Protein AF-A0A9W6L6S4-F1 (afdb_monomer_lite)

Radius of gyration: 16.03 Å; chains: 1; bounding box: 32×20×53 Å

Sequence (84 aa):
MTAMTPAEASHLRRAAARALRTHPGPIGELLHRELLAWQDFGHRFGGGRLSMRVADEILAAPLPPGAQPDWAPGLRPVRAGDAA

Foldseek 3Di:
DDQQDPVNLVLLQVLLVLLCQAPADDRSVVLNVVSNVCNVPVVVVDDDCPNVVSSVCSVPGDGDPPRDHPVDPDDDPDDPPPPD

Organism: NCBI:txid29401

Structure (mmCIF, N/CA/C/O backbone):
data_AF-A0A9W6L6S4-F1
#
_entry.id   AF-A0A9W6L6S4-F1
#
loop_
_atom_site.group_PDB
_atom_site.id
_atom_site.type_symbol
_atom_site.label_atom_id
_atom_site.label_alt_id
_atom_site.label_comp_id
_atom_site.label_asym_id
_atom_site.label_entity_id
_atom_site.label_seq_id
_atom_site.pdbx_PDB_ins_code
_atom_site.Cartn_x
_atom_site.Cartn_y
_atom_site.Cartn_z
_atom_site.occupancy
_atom_site.B_iso_or_equiv
_atom_site.auth_seq_id
_atom_site.auth_comp_id
_atom_site.auth_asym_id
_atom_site.auth_atom_id
_atom_site.pdbx_PDB_model_num
ATOM 1 N N . MET A 1 1 ? 14.157 -1.744 -18.955 1.00 57.97 1 MET A N 1
ATOM 2 C CA . MET A 1 1 ? 13.835 -1.847 -17.514 1.00 57.97 1 MET A CA 1
ATOM 3 C C . MET A 1 1 ? 13.934 -0.457 -16.918 1.00 57.97 1 MET A C 1
ATOM 5 O O . MET A 1 1 ? 15.036 0.071 -16.871 1.00 57.97 1 MET A O 1
ATOM 9 N N . THR A 1 2 ? 1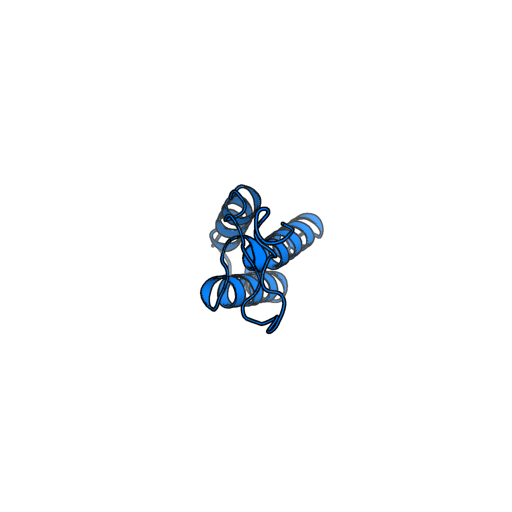2.818 0.163 -16.537 1.00 65.56 2 THR A N 1
ATOM 10 C CA . THR A 1 2 ? 12.863 1.457 -15.836 1.00 65.56 2 THR A CA 1
ATOM 11 C C . THR A 1 2 ? 13.172 1.188 -14.368 1.00 65.56 2 THR A C 1
ATOM 13 O O . THR A 1 2 ? 12.484 0.388 -13.736 1.00 65.56 2 THR A O 1
ATOM 16 N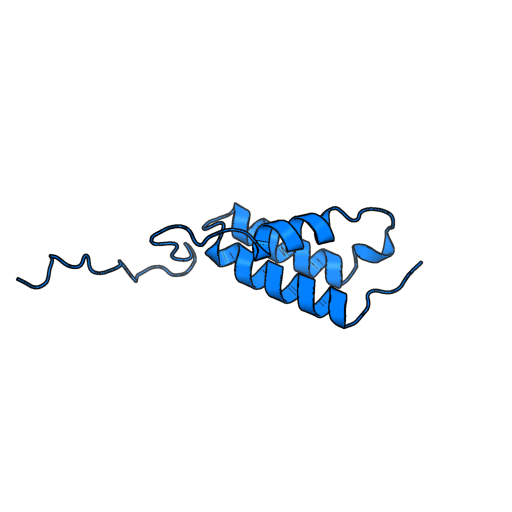 N . ALA A 1 3 ? 14.242 1.788 -13.852 1.00 76.56 3 ALA A N 1
ATOM 17 C CA . ALA A 1 3 ? 14.608 1.663 -12.447 1.00 76.56 3 ALA A CA 1
ATOM 18 C C . ALA A 1 3 ? 13.595 2.407 -11.559 1.00 76.56 3 ALA A C 1
ATOM 20 O O . ALA A 1 3 ? 13.116 3.473 -11.942 1.00 76.56 3 ALA A O 1
ATOM 21 N N . MET A 1 4 ? 13.304 1.851 -10.379 1.00 87.25 4 MET A N 1
ATOM 22 C CA . MET A 1 4 ? 12.517 2.505 -9.327 1.00 87.25 4 MET A CA 1
ATOM 23 C C . MET A 1 4 ? 13.127 3.867 -8.987 1.00 87.25 4 MET A C 1
ATOM 25 O O . MET A 1 4 ? 14.297 3.949 -8.603 1.00 87.25 4 MET A O 1
ATOM 29 N N . THR A 1 5 ? 12.345 4.935 -9.088 1.00 89.88 5 THR A N 1
ATOM 30 C CA . THR A 1 5 ? 12.790 6.257 -8.645 1.00 89.88 5 THR A CA 1
ATOM 31 C C . THR A 1 5 ? 12.747 6.365 -7.113 1.00 89.88 5 THR A C 1
ATOM 33 O O . THR A 1 5 ? 11.939 5.700 -6.457 1.00 89.88 5 THR A O 1
ATOM 36 N N . PRO A 1 6 ? 13.554 7.250 -6.493 1.00 90.69 6 PRO A N 1
ATOM 37 C CA . PRO A 1 6 ? 13.473 7.500 -5.051 1.00 90.69 6 PRO A CA 1
ATOM 38 C C . PRO A 1 6 ? 12.079 7.946 -4.581 1.00 90.69 6 PRO A C 1
ATOM 40 O O . PRO A 1 6 ? 11.672 7.639 -3.458 1.00 90.69 6 PRO A O 1
ATOM 43 N N . ALA A 1 7 ? 11.340 8.654 -5.442 1.00 91.81 7 ALA A N 1
ATOM 44 C CA . ALA A 1 7 ? 9.980 9.097 -5.165 1.00 91.81 7 ALA A CA 1
ATOM 45 C C . ALA A 1 7 ? 9.006 7.911 -5.090 1.00 91.81 7 ALA A C 1
ATOM 47 O O . ALA A 1 7 ? 8.259 7.800 -4.120 1.00 91.81 7 ALA A O 1
ATOM 48 N N . GLU A 1 8 ? 9.069 6.988 -6.054 1.00 91.44 8 GLU A N 1
ATOM 49 C CA . GLU A 1 8 ? 8.260 5.762 -6.056 1.00 91.44 8 GLU A CA 1
ATOM 50 C C . GLU A 1 8 ? 8.585 4.870 -4.851 1.00 91.44 8 GLU A C 1
ATOM 52 O O . GLU A 1 8 ? 7.676 4.400 -4.168 1.00 91.44 8 GLU A O 1
ATOM 57 N N . ALA A 1 9 ? 9.868 4.720 -4.505 1.00 92.12 9 ALA A N 1
ATOM 58 C CA . ALA A 1 9 ? 10.280 3.984 -3.309 1.00 92.12 9 ALA A CA 1
ATOM 59 C C . ALA A 1 9 ? 9.729 4.621 -2.017 1.00 92.12 9 ALA A C 1
ATOM 61 O O . ALA A 1 9 ? 9.217 3.940 -1.128 1.00 92.12 9 ALA A O 1
ATOM 62 N N . SER A 1 10 ? 9.788 5.952 -1.902 1.00 95.31 10 SER A N 1
ATOM 63 C CA . SER A 1 10 ? 9.192 6.676 -0.771 1.00 95.31 10 SER A CA 1
ATOM 64 C C . SER A 1 10 ? 7.674 6.475 -0.688 1.00 95.31 10 SER A C 1
ATOM 66 O O . SER A 1 10 ? 7.132 6.249 0.397 1.00 95.31 10 SER A O 1
ATOM 68 N N . HIS A 1 11 ? 6.992 6.497 -1.834 1.00 94.88 11 HIS A N 1
ATOM 69 C CA . HIS A 1 11 ? 5.551 6.275 -1.935 1.00 94.88 11 HIS A CA 1
ATOM 70 C C . HIS A 1 11 ? 5.145 4.881 -1.448 1.00 94.88 11 HIS A C 1
ATOM 72 O O . HIS A 1 11 ? 4.271 4.763 -0.587 1.00 94.88 11 HIS A O 1
ATOM 78 N N . LEU A 1 12 ? 5.845 3.839 -1.906 1.00 95.12 12 LEU A N 1
ATOM 79 C CA . LEU A 1 12 ? 5.616 2.454 -1.486 1.00 95.12 12 LEU A CA 1
ATOM 80 C C . LEU A 1 12 ? 5.843 2.262 0.019 1.00 95.12 12 LEU A C 1
ATOM 82 O O . LEU A 1 12 ? 5.009 1.650 0.682 1.00 95.12 12 LEU A O 1
ATOM 86 N N . ARG A 1 13 ? 6.904 2.846 0.599 1.00 96.25 13 ARG A N 1
ATOM 87 C CA . ARG A 1 13 ? 7.148 2.776 2.056 1.00 96.25 13 ARG A CA 1
ATOM 88 C C . ARG A 1 13 ? 6.045 3.437 2.868 1.00 96.25 13 ARG A C 1
ATOM 90 O O . ARG A 1 13 ? 5.610 2.894 3.884 1.00 96.25 13 ARG A O 1
ATOM 97 N N . ARG A 1 14 ? 5.567 4.602 2.422 1.00 97.69 14 ARG A N 1
ATOM 98 C CA . ARG A 1 14 ? 4.445 5.291 3.073 1.00 97.69 14 ARG A CA 1
ATOM 99 C C . ARG A 1 14 ? 3.170 4.456 3.011 1.00 97.69 14 ARG A C 1
ATOM 101 O O . ARG A 1 14 ? 2.478 4.349 4.023 1.00 97.69 14 ARG A O 1
ATOM 108 N N . ALA A 1 15 ? 2.873 3.857 1.860 1.00 97.62 15 ALA A N 1
ATOM 109 C CA . ALA A 1 15 ? 1.728 2.969 1.706 1.00 97.62 15 ALA A CA 1
ATOM 110 C C . ALA A 1 15 ? 1.855 1.720 2.590 1.00 97.62 15 ALA A C 1
ATOM 112 O O . ALA A 1 15 ? 0.918 1.401 3.316 1.00 97.62 15 ALA A O 1
ATOM 113 N N . ALA A 1 16 ? 3.028 1.084 2.636 1.00 96.88 16 ALA A N 1
ATOM 114 C CA . ALA A 1 16 ? 3.290 -0.078 3.485 1.00 96.88 16 ALA A CA 1
ATOM 115 C C . ALA A 1 16 ? 3.069 0.232 4.975 1.00 96.88 16 ALA A C 1
ATOM 117 O O . ALA A 1 16 ? 2.431 -0.540 5.689 1.00 96.88 16 ALA A O 1
ATOM 118 N N . ALA A 1 17 ? 3.550 1.380 5.461 1.00 96.06 17 ALA A N 1
ATOM 119 C CA . ALA A 1 17 ? 3.309 1.807 6.840 1.00 96.06 17 ALA A CA 1
ATOM 120 C C . ALA A 1 17 ? 1.824 2.120 7.100 1.00 96.06 17 ALA A C 1
ATOM 122 O O . ALA A 1 17 ? 1.294 1.844 8.177 1.00 96.06 17 ALA A O 1
ATOM 123 N N . ARG A 1 18 ? 1.129 2.695 6.110 1.00 95.69 18 ARG A N 1
ATOM 124 C CA . ARG A 1 18 ? -0.296 3.022 6.212 1.00 95.69 18 ARG A CA 1
ATOM 125 C C . ARG A 1 18 ? -1.188 1.779 6.176 1.00 95.69 18 ARG A C 1
ATOM 127 O O . ARG A 1 18 ? -2.181 1.771 6.900 1.00 95.69 18 ARG A O 1
ATOM 134 N N . ALA A 1 19 ? -0.816 0.740 5.429 1.00 96.56 19 ALA A N 1
ATOM 135 C CA . ALA A 1 19 ? -1.563 -0.512 5.308 1.00 96.56 19 ALA A CA 1
ATOM 136 C C . ALA A 1 19 ? -1.859 -1.150 6.672 1.00 96.56 19 ALA A C 1
ATOM 138 O O . ALA A 1 19 ? -2.993 -1.538 6.931 1.00 96.56 19 ALA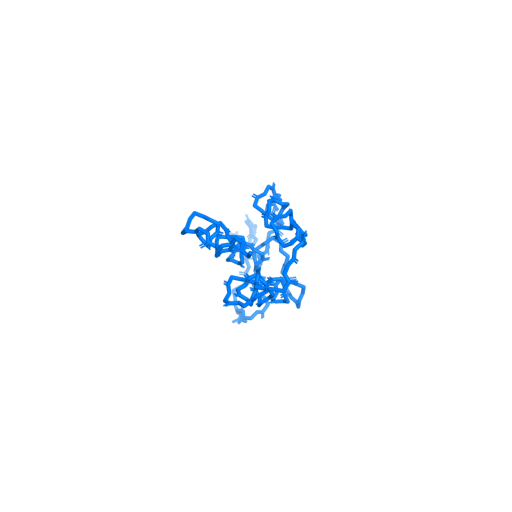 A O 1
ATOM 139 N N . LEU A 1 20 ? -0.883 -1.138 7.587 1.00 95.00 20 LEU A N 1
ATOM 140 C CA . LEU A 1 20 ? -1.035 -1.656 8.955 1.00 95.00 20 LEU A CA 1
ATOM 141 C C . LEU A 1 20 ? -2.129 -0.943 9.765 1.00 95.00 20 LEU A C 1
ATOM 143 O O . LEU A 1 20 ? -2.658 -1.499 10.724 1.00 95.00 20 LEU A O 1
ATOM 147 N N . ARG A 1 21 ? -2.460 0.299 9.398 1.00 92.62 21 ARG A N 1
ATOM 148 C CA . ARG A 1 21 ? -3.482 1.112 10.065 1.00 92.62 21 ARG A CA 1
ATOM 149 C C . ARG A 1 21 ? -4.817 1.094 9.335 1.00 92.62 21 ARG A C 1
ATOM 151 O O . ARG A 1 21 ? -5.846 1.243 9.981 1.00 92.62 21 ARG A O 1
ATOM 158 N N . THR A 1 22 ? -4.813 0.983 8.008 1.00 93.81 22 THR A N 1
ATOM 159 C CA . THR A 1 22 ? -6.045 0.968 7.203 1.00 93.81 22 THR A CA 1
ATOM 160 C C . THR A 1 22 ? -6.645 -0.427 7.068 1.00 93.81 22 THR A C 1
ATOM 162 O O . THR A 1 22 ? -7.853 -0.540 6.902 1.00 93.81 22 THR A O 1
ATOM 165 N N . HIS A 1 23 ? -5.831 -1.476 7.207 1.00 91.88 23 HIS A N 1
ATOM 166 C CA . HIS A 1 23 ? -6.237 -2.876 7.092 1.00 91.88 23 HIS A CA 1
ATOM 167 C C . HIS A 1 23 ? -5.694 -3.682 8.289 1.00 91.88 23 HIS A C 1
ATOM 169 O O . HIS A 1 23 ? -4.717 -4.410 8.138 1.00 91.88 23 HIS A O 1
ATOM 175 N N . PRO A 1 24 ? -6.259 -3.549 9.503 1.00 87.94 24 PRO A N 1
ATOM 176 C CA . PRO A 1 24 ? -5.756 -4.268 10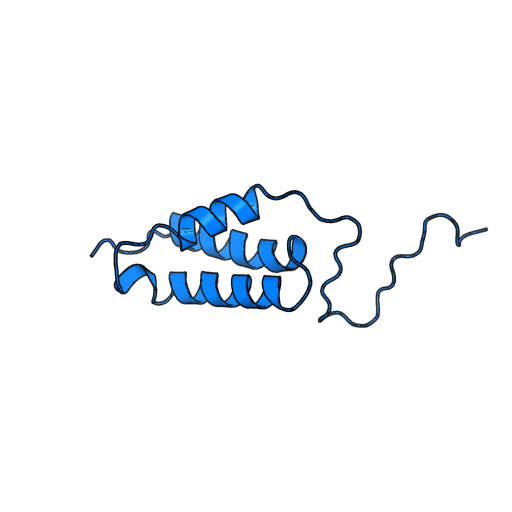.674 1.00 87.94 24 PRO A CA 1
ATOM 177 C C . PRO A 1 24 ? -5.789 -5.794 10.491 1.00 87.94 24 PRO A C 1
ATOM 179 O O . PRO A 1 24 ? -6.722 -6.337 9.898 1.00 87.94 24 PRO A O 1
ATOM 182 N N . GLY A 1 25 ? -4.784 -6.482 11.034 1.00 88.81 25 GLY A N 1
ATOM 183 C CA . GLY A 1 25 ? -4.669 -7.941 10.980 1.00 88.81 25 GLY A CA 1
ATOM 184 C C . GLY A 1 25 ? -3.865 -8.465 9.777 1.00 88.81 25 GLY A C 1
ATOM 185 O O . GLY A 1 25 ? -3.099 -7.713 9.164 1.00 88.81 25 GLY A O 1
ATOM 186 N N . PRO A 1 26 ? -4.026 -9.754 9.420 1.00 94.12 26 PRO A N 1
ATOM 187 C CA . PRO A 1 26 ? -3.160 -10.440 8.454 1.00 94.12 26 PRO A CA 1
ATOM 188 C C . PRO A 1 26 ? -3.104 -9.795 7.062 1.00 94.12 26 PRO A C 1
ATOM 190 O O . PRO A 1 26 ? -2.078 -9.857 6.388 1.00 94.12 26 PRO A O 1
ATOM 193 N N . ILE A 1 27 ? -4.187 -9.141 6.628 1.00 94.12 27 ILE A N 1
ATOM 194 C CA . ILE A 1 27 ? -4.238 -8.469 5.323 1.00 94.12 27 ILE A CA 1
ATOM 195 C C . ILE A 1 27 ? -3.314 -7.249 5.286 1.00 94.12 27 ILE A C 1
ATOM 197 O O . ILE A 1 27 ? -2.562 -7.088 4.327 1.00 94.12 27 ILE A O 1
ATOM 201 N N . GLY A 1 28 ? -3.312 -6.408 6.323 1.00 95.00 28 GLY A N 1
ATOM 202 C CA . GLY A 1 28 ? -2.403 -5.262 6.381 1.00 95.00 28 GLY A CA 1
ATOM 203 C C . GLY A 1 28 ? -0.945 -5.679 6.468 1.00 95.00 28 GLY A C 1
ATOM 204 O O . GLY A 1 28 ? -0.091 -5.033 5.866 1.00 95.00 28 GLY A O 1
ATOM 205 N N . GLU A 1 29 ? -0.660 -6.776 7.170 1.00 96.00 29 GLU A N 1
ATOM 206 C CA . GLU A 1 29 ? 0.687 -7.338 7.236 1.00 96.00 29 GLU A CA 1
ATOM 207 C C . GLU A 1 29 ? 1.156 -7.871 5.874 1.00 96.00 29 GLU A C 1
ATOM 209 O O . GLU A 1 29 ? 2.281 -7.582 5.457 1.00 96.00 29 GLU A O 1
ATOM 214 N N . LEU A 1 30 ? 0.292 -8.590 5.149 1.00 96.38 30 LEU A N 1
ATOM 215 C CA . LEU A 1 30 ? 0.583 -9.052 3.791 1.00 96.38 30 LEU A CA 1
ATOM 216 C C . LEU A 1 30 ? 0.877 -7.871 2.857 1.00 96.38 30 LEU A C 1
ATOM 218 O O . LEU A 1 30 ? 1.906 -7.862 2.185 1.00 96.38 30 LEU A O 1
ATOM 222 N N . LEU A 1 31 ? 0.009 -6.854 2.858 1.00 96.12 31 LEU A N 1
ATOM 223 C CA . LEU A 1 31 ? 0.176 -5.652 2.037 1.00 96.12 31 LEU A CA 1
ATOM 224 C C . LEU A 1 31 ? 1.468 -4.903 2.382 1.00 96.12 31 LEU A C 1
ATOM 226 O O . LEU A 1 31 ? 2.181 -4.455 1.487 1.00 96.12 31 LEU A O 1
ATOM 230 N N . HIS A 1 32 ? 1.798 -4.791 3.670 1.00 96.88 32 HIS A N 1
ATOM 231 C CA . HIS A 1 32 ? 3.044 -4.182 4.122 1.00 96.88 32 HIS A CA 1
ATOM 232 C C . HIS A 1 32 ? 4.268 -4.903 3.544 1.00 96.88 32 HIS A C 1
ATOM 234 O O . HIS A 1 32 ? 5.136 -4.264 2.947 1.00 96.88 32 HIS A O 1
ATOM 240 N N . ARG A 1 33 ? 4.325 -6.232 3.694 1.00 95.50 33 ARG A N 1
ATOM 241 C CA . ARG A 1 33 ? 5.448 -7.056 3.223 1.00 95.50 33 ARG A CA 1
ATOM 242 C C . ARG A 1 33 ? 5.578 -7.011 1.701 1.00 95.50 33 ARG A C 1
ATOM 244 O O . ARG A 1 33 ? 6.683 -6.829 1.197 1.00 95.50 33 ARG A O 1
ATOM 251 N N . GLU A 1 34 ? 4.462 -7.108 0.983 1.00 94.38 34 GLU A N 1
ATOM 252 C CA . GLU A 1 34 ? 4.442 -7.098 -0.482 1.00 94.38 34 GLU A CA 1
ATOM 253 C C . GLU A 1 34 ? 4.893 -5.751 -1.068 1.00 94.38 34 GLU A C 1
ATOM 255 O O . GLU A 1 34 ? 5.668 -5.709 -2.020 1.00 94.38 34 GLU A O 1
ATOM 260 N N . LEU A 1 35 ? 4.476 -4.624 -0.484 1.00 94.81 35 LEU A N 1
ATOM 261 C CA . LEU A 1 35 ? 4.885 -3.302 -0.973 1.00 94.81 35 LEU A CA 1
ATOM 262 C C . LEU A 1 35 ? 6.386 -3.037 -0.771 1.00 94.81 35 LEU A C 1
ATOM 264 O O . LEU A 1 35 ? 7.015 -2.409 -1.627 1.00 94.81 35 LEU A O 1
ATOM 268 N N . LEU A 1 36 ? 6.975 -3.539 0.321 1.00 94.25 36 LEU A N 1
ATOM 269 C CA . LEU A 1 36 ? 8.425 -3.484 0.538 1.00 94.25 36 LEU A CA 1
ATOM 270 C C . LEU A 1 36 ? 9.175 -4.430 -0.412 1.00 94.25 36 LEU A C 1
ATOM 272 O O . LEU A 1 36 ? 10.152 -4.030 -1.040 1.00 94.25 36 LEU A O 1
ATOM 276 N N . ALA A 1 37 ? 8.669 -5.647 -0.603 1.00 90.94 37 ALA A N 1
ATOM 277 C CA . ALA A 1 37 ? 9.187 -6.599 -1.583 1.00 90.94 37 ALA A CA 1
ATOM 278 C C . ALA A 1 37 ? 9.193 -6.023 -3.014 1.00 90.94 37 ALA A C 1
ATOM 280 O O . ALA A 1 37 ? 10.169 -6.141 -3.766 1.00 90.94 37 ALA A O 1
ATOM 281 N N . TRP A 1 38 ? 8.123 -5.320 -3.391 1.00 89.56 38 TRP A N 1
ATOM 282 C CA . TRP A 1 38 ? 8.021 -4.675 -4.696 1.00 89.56 38 TRP A CA 1
ATOM 283 C C . TRP A 1 38 ? 9.074 -3.577 -4.899 1.00 89.56 38 TRP A C 1
ATOM 285 O O . TRP A 1 38 ? 9.680 -3.482 -5.977 1.00 89.56 38 TRP A O 1
ATOM 295 N N . GLN A 1 39 ? 9.326 -2.781 -3.851 1.00 87.00 39 GLN A N 1
ATOM 296 C CA . GLN A 1 39 ? 10.399 -1.787 -3.833 1.00 87.00 39 GLN A CA 1
ATOM 297 C C . GLN A 1 39 ? 11.760 -2.442 -4.102 1.00 87.00 39 GLN A C 1
ATOM 299 O O . GLN A 1 39 ? 12.518 -1.953 -4.940 1.00 87.00 39 GLN A O 1
ATOM 304 N N . ASP A 1 40 ? 12.059 -3.551 -3.428 1.00 84.94 40 ASP A N 1
ATOM 305 C CA . ASP A 1 40 ? 13.401 -4.134 -3.430 1.00 84.94 40 ASP A CA 1
ATOM 306 C C . ASP A 1 40 ? 13.701 -4.931 -4.711 1.00 84.94 40 ASP A C 1
ATOM 308 O O . ASP A 1 40 ? 14.821 -4.886 -5.236 1.00 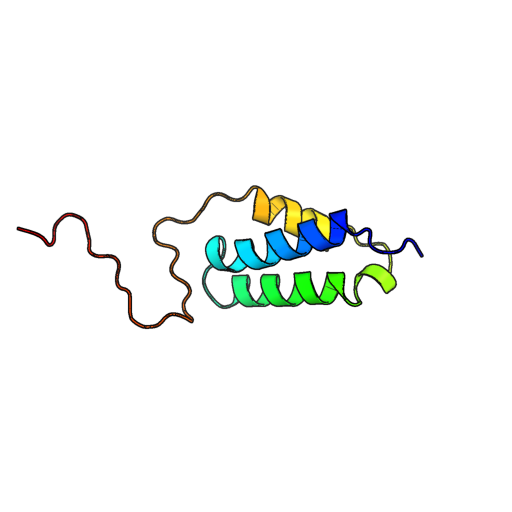84.94 40 ASP A O 1
ATOM 312 N N . PHE A 1 41 ? 12.702 -5.629 -5.259 1.00 83.00 41 PHE A N 1
ATOM 313 C CA . PHE A 1 41 ? 12.903 -6.536 -6.396 1.00 83.00 41 PHE A CA 1
ATOM 314 C C . PHE A 1 41 ? 11.746 -6.592 -7.396 1.00 83.00 41 PHE A C 1
ATOM 316 O O . PHE A 1 41 ? 12.009 -6.744 -8.589 1.00 83.00 41 PHE A O 1
ATOM 323 N N . GLY A 1 42 ? 10.492 -6.438 -6.959 1.00 73.25 42 GLY A N 1
ATOM 324 C CA . GLY A 1 42 ? 9.311 -6.658 -7.810 1.00 73.25 42 GLY A CA 1
ATOM 325 C C . GLY A 1 42 ? 9.287 -5.834 -9.104 1.00 73.25 42 GLY A C 1
ATOM 326 O O . GLY A 1 42 ? 9.023 -6.363 -10.184 1.00 73.25 42 GLY A O 1
ATOM 327 N N . HIS A 1 43 ? 9.701 -4.568 -9.036 1.00 76.25 43 HIS A N 1
ATOM 328 C CA . HIS A 1 43 ? 9.779 -3.674 -10.200 1.00 76.25 43 HIS A CA 1
ATOM 329 C C . HIS A 1 43 ? 10.698 -4.163 -11.334 1.00 76.25 43 HIS A C 1
ATOM 331 O O . HIS A 1 43 ? 10.554 -3.728 -12.479 1.00 76.25 43 HIS A O 1
ATOM 337 N N . ARG A 1 44 ? 11.637 -5.072 -11.043 1.00 80.69 44 ARG A N 1
ATOM 338 C CA . ARG A 1 44 ? 12.573 -5.632 -12.030 1.00 80.69 44 ARG A CA 1
ATOM 339 C C . ARG A 1 44 ? 11.919 -6.678 -12.931 1.00 80.69 44 ARG A C 1
ATOM 341 O O . ARG A 1 44 ? 12.421 -6.910 -14.026 1.00 80.69 44 ARG A O 1
ATOM 348 N N . PHE A 1 45 ? 10.792 -7.256 -12.510 1.00 76.38 45 PHE A N 1
ATOM 349 C CA . PHE A 1 45 ? 10.067 -8.297 -13.249 1.00 76.38 45 PHE A CA 1
ATOM 350 C C . PHE A 1 45 ? 9.006 -7.743 -14.224 1.00 76.38 45 PHE A C 1
ATOM 352 O O . PHE A 1 45 ? 8.365 -8.509 -14.938 1.00 76.38 45 PHE A O 1
ATOM 359 N N . GLY A 1 46 ? 8.887 -6.412 -14.332 1.00 65.81 46 GLY A N 1
ATOM 360 C CA . GLY A 1 46 ? 8.164 -5.716 -15.402 1.00 65.81 46 GLY A CA 1
ATOM 361 C C . GLY A 1 46 ? 6.674 -5.409 -15.164 1.00 65.81 46 GLY A C 1
ATOM 362 O O . GLY A 1 46 ? 6.009 -5.983 -14.309 1.00 65.81 46 GLY A O 1
ATOM 363 N N . GLY A 1 47 ? 6.166 -4.464 -15.974 1.00 60.47 47 GLY A N 1
ATOM 364 C CA . GLY A 1 47 ? 4.778 -4.294 -16.455 1.00 60.47 47 GLY A CA 1
ATOM 365 C C . GLY A 1 47 ? 3.652 -3.906 -15.484 1.00 60.47 47 GLY A C 1
ATOM 366 O O . GLY A 1 47 ? 2.763 -3.137 -15.852 1.00 60.47 47 GLY A O 1
ATOM 367 N N . GLY A 1 48 ? 3.642 -4.420 -14.260 1.00 62.97 48 GLY A N 1
ATOM 368 C CA . GLY A 1 48 ? 2.505 -4.263 -13.358 1.00 62.97 48 GLY A CA 1
ATOM 369 C C . GLY A 1 48 ? 2.537 -2.958 -12.565 1.00 62.97 48 GLY A C 1
ATOM 370 O O . GLY A 1 48 ? 3.200 -2.883 -11.540 1.00 62.97 48 GLY A O 1
ATOM 371 N N . ARG A 1 49 ? 1.718 -1.958 -12.929 1.00 78.31 49 ARG A N 1
ATOM 372 C CA . ARG A 1 49 ? 1.395 -0.829 -12.020 1.00 78.31 49 ARG A CA 1
ATOM 373 C C . ARG A 1 49 ? 0.416 -1.221 -10.904 1.00 78.31 49 ARG A C 1
ATOM 375 O O . ARG A 1 49 ? -0.175 -0.345 -10.282 1.00 78.31 49 ARG A O 1
ATOM 382 N N . LEU A 1 50 ? 0.173 -2.516 -10.673 1.00 88.06 50 LEU A N 1
ATOM 383 C CA . LEU A 1 50 ? -0.753 -2.967 -9.633 1.00 88.06 50 LEU A CA 1
ATOM 384 C C . LEU A 1 50 ? -0.275 -2.515 -8.254 1.00 88.06 50 LEU A C 1
ATOM 386 O O . LEU A 1 50 ? -1.036 -1.848 -7.570 1.00 88.06 50 LEU A O 1
ATOM 390 N N . SER A 1 51 ? 0.986 -2.764 -7.898 1.00 90.06 51 SER A N 1
ATOM 391 C CA . SER A 1 51 ? 1.536 -2.360 -6.597 1.00 90.06 51 SER A CA 1
ATOM 392 C C . SER A 1 51 ? 1.490 -0.844 -6.387 1.00 90.06 51 SER A C 1
ATOM 394 O O . SER A 1 51 ? 1.203 -0.387 -5.287 1.00 90.06 51 SER A O 1
ATOM 396 N N . MET A 1 52 ? 1.681 -0.057 -7.454 1.00 91.00 52 MET A N 1
ATOM 397 C CA . MET A 1 52 ? 1.529 1.403 -7.396 1.00 91.00 52 MET A CA 1
ATOM 398 C C . MET A 1 52 ? 0.070 1.828 -7.194 1.00 91.00 52 MET A C 1
ATOM 400 O O . MET A 1 52 ? -0.198 2.664 -6.342 1.00 91.00 52 MET A O 1
ATOM 404 N N . ARG A 1 53 ? -0.884 1.210 -7.901 1.00 93.31 53 ARG A N 1
ATOM 405 C CA . ARG A 1 53 ? -2.320 1.480 -7.703 1.00 93.31 53 ARG A CA 1
ATOM 406 C C . ARG A 1 53 ? -2.799 1.072 -6.311 1.00 93.31 53 ARG A C 1
ATOM 408 O O . ARG A 1 53 ? -3.523 1.823 -5.676 1.00 93.31 53 ARG A O 1
ATOM 415 N N . VAL A 1 54 ? -2.343 -0.075 -5.812 1.00 94.62 54 VAL A N 1
ATOM 416 C CA . VAL A 1 54 ? -2.609 -0.526 -4.439 1.00 94.62 54 VAL A CA 1
ATOM 417 C C . VAL A 1 54 ? -2.040 0.472 -3.431 1.00 94.62 54 VAL A C 1
ATOM 419 O O . VAL A 1 54 ? -2.710 0.815 -2.461 1.00 94.62 54 VAL A O 1
ATOM 422 N N . ALA A 1 55 ? -0.831 0.990 -3.667 1.00 95.56 55 ALA A N 1
ATOM 423 C CA . ALA A 1 55 ? -0.262 2.036 -2.827 1.00 95.56 55 ALA A CA 1
ATOM 424 C C . ALA A 1 55 ? -1.123 3.310 -2.829 1.00 95.56 55 ALA A C 1
ATOM 426 O O . ALA A 1 55 ? -1.385 3.861 -1.758 1.00 95.56 55 ALA A O 1
ATOM 427 N N . ASP A 1 56 ? -1.606 3.740 -3.998 1.00 96.50 56 ASP A N 1
ATOM 428 C CA . ASP A 1 56 ? -2.507 4.891 -4.127 1.00 96.50 56 ASP A CA 1
ATOM 429 C C . ASP A 1 56 ? -3.821 4.673 -3.358 1.00 96.50 56 ASP A C 1
ATOM 431 O O . ASP A 1 56 ? -4.226 5.534 -2.574 1.00 96.50 56 ASP A O 1
ATOM 435 N N . GLU A 1 57 ? -4.446 3.502 -3.504 1.00 96.38 57 GLU A N 1
ATOM 436 C CA . GLU A 1 57 ? -5.678 3.138 -2.793 1.00 96.38 57 GLU A CA 1
ATOM 437 C C . GLU A 1 57 ? -5.479 3.115 -1.272 1.00 96.38 57 GLU A C 1
ATOM 439 O O . GLU A 1 57 ? -6.275 3.692 -0.531 1.00 96.38 57 GLU A O 1
ATOM 444 N N . ILE A 1 58 ? -4.386 2.522 -0.782 1.00 96.75 58 ILE A N 1
ATOM 445 C CA . ILE A 1 58 ? -4.075 2.473 0.654 1.00 96.75 58 ILE A CA 1
ATOM 446 C C . ILE A 1 58 ? -3.853 3.877 1.225 1.00 96.75 58 ILE A C 1
ATOM 448 O O . ILE A 1 58 ? -4.269 4.166 2.352 1.00 96.75 58 ILE A O 1
ATOM 452 N N . LEU A 1 59 ? -3.179 4.753 0.477 1.00 96.69 59 LEU A N 1
ATOM 453 C CA . LEU A 1 59 ? -2.922 6.124 0.911 1.00 96.69 59 LEU A CA 1
ATOM 454 C C . LEU A 1 59 ? -4.199 6.969 0.921 1.00 96.69 59 LEU A C 1
ATOM 456 O O . LEU A 1 59 ? -4.354 7.785 1.833 1.00 96.69 59 LEU A O 1
ATOM 460 N N . ALA A 1 60 ? -5.110 6.737 -0.027 1.00 96.31 60 ALA A N 1
ATOM 461 C CA . ALA A 1 60 ? -6.417 7.387 -0.099 1.00 96.31 60 ALA A CA 1
ATOM 462 C C . ALA A 1 60 ? -7.446 6.816 0.897 1.00 96.31 60 ALA A C 1
ATOM 464 O O . ALA A 1 60 ? -8.407 7.504 1.241 1.00 96.31 60 ALA A O 1
ATOM 465 N N . ALA A 1 61 ? -7.255 5.584 1.380 1.00 92.00 61 ALA A N 1
ATOM 466 C CA . ALA A 1 61 ? -8.212 4.920 2.255 1.00 92.00 61 ALA A CA 1
ATOM 467 C C . ALA A 1 61 ? -8.421 5.684 3.582 1.00 92.00 61 ALA A C 1
ATOM 469 O O . ALA A 1 61 ? -7.443 6.115 4.214 1.00 92.00 61 ALA A O 1
ATOM 470 N N . PRO A 1 62 ? -9.674 5.828 4.055 1.00 88.25 62 PRO A N 1
ATOM 471 C CA . PRO A 1 62 ? -9.957 6.372 5.377 1.00 88.25 62 PRO A CA 1
ATOM 472 C C . PRO A 1 62 ? -9.423 5.439 6.472 1.00 88.25 62 PRO A C 1
ATOM 474 O O . PRO A 1 62 ? -9.219 4.244 6.267 1.00 88.25 62 PRO A O 1
ATOM 477 N N . LEU A 1 63 ? -9.168 5.991 7.659 1.00 83.31 63 LEU A N 1
ATOM 478 C CA . LEU A 1 63 ? -8.795 5.173 8.812 1.00 83.31 63 LEU A CA 1
ATOM 479 C C . LEU A 1 63 ? -10.028 4.461 9.378 1.00 83.31 63 LEU A C 1
ATOM 481 O O . LEU A 1 63 ? -11.017 5.143 9.652 1.00 83.31 63 LEU A O 1
ATOM 485 N N . PRO A 1 64 ? -9.972 3.138 9.613 1.00 78.00 64 PRO A N 1
ATOM 486 C CA . PRO A 1 64 ? -11.027 2.439 10.323 1.00 78.00 64 PRO A CA 1
ATOM 487 C C . PRO A 1 64 ? -11.142 2.981 11.757 1.00 78.00 64 PRO A C 1
ATOM 489 O O . PRO A 1 64 ? -10.113 3.231 12.401 1.00 78.00 64 PRO A O 1
ATOM 492 N N . PRO A 1 65 ? -12.362 3.133 12.298 1.00 69.88 65 PRO A N 1
ATOM 493 C CA . PRO A 1 65 ? -12.548 3.490 13.698 1.00 69.88 65 PRO A CA 1
ATOM 494 C C . PRO A 1 65 ? -11.916 2.423 14.600 1.00 69.88 65 PRO A C 1
ATOM 496 O O . PRO A 1 65 ? -12.212 1.239 14.462 1.00 69.88 65 PRO A O 1
ATOM 499 N N . GLY A 1 66 ? -11.043 2.828 15.525 1.00 68.00 66 GLY A N 1
ATOM 500 C CA . GLY A 1 66 ? -10.456 1.912 16.510 1.00 68.00 66 GLY A CA 1
ATOM 501 C C . GLY A 1 66 ? -9.434 0.908 15.963 1.00 68.00 66 GLY A C 1
ATOM 502 O O . GLY A 1 66 ? -9.157 -0.073 16.647 1.00 68.00 66 GLY A O 1
ATOM 503 N N . ALA A 1 67 ? -8.868 1.137 14.770 1.00 61.22 67 ALA A N 1
ATOM 504 C CA . ALA A 1 67 ? -7.790 0.322 14.209 1.00 61.22 67 ALA A CA 1
ATOM 505 C C . ALA A 1 67 ? -6.560 0.297 15.137 1.00 61.22 67 ALA A C 1
ATOM 507 O O . ALA A 1 67 ? -5.702 1.180 15.083 1.00 61.22 67 ALA A O 1
ATOM 508 N N . GLN A 1 68 ? -6.482 -0.721 15.989 1.00 55.22 68 GLN A N 1
ATOM 509 C CA . GLN A 1 68 ? -5.270 -1.094 16.702 1.00 55.22 68 GLN A CA 1
ATOM 510 C C . GLN A 1 68 ? -4.600 -2.247 15.953 1.00 55.22 68 GLN A C 1
ATOM 512 O O . GLN A 1 68 ? -5.297 -3.149 15.482 1.00 55.22 68 GLN A O 1
ATOM 517 N N . PRO A 1 69 ? -3.269 -2.226 15.805 1.00 50.75 69 PRO A N 1
ATOM 518 C CA . PRO A 1 69 ? -2.563 -3.364 15.254 1.00 50.75 69 PRO A CA 1
ATOM 519 C C . PRO A 1 69 ? -2.749 -4.583 16.166 1.00 50.75 69 PRO A C 1
ATOM 521 O O . PRO A 1 69 ? -2.461 -4.506 17.355 1.00 50.75 69 PRO A O 1
ATOM 524 N N . ASP A 1 70 ? -3.170 -5.714 15.600 1.00 54.88 70 ASP A N 1
ATOM 525 C CA . ASP A 1 70 ? -3.310 -6.997 16.316 1.00 54.88 70 ASP A CA 1
ATOM 526 C C . ASP A 1 70 ? -1.968 -7.492 16.906 1.00 54.88 70 ASP A C 1
ATOM 528 O O . ASP A 1 70 ? -1.920 -8.215 17.895 1.00 54.88 70 ASP A O 1
ATOM 532 N N . TRP A 1 71 ? -0.839 -7.011 16.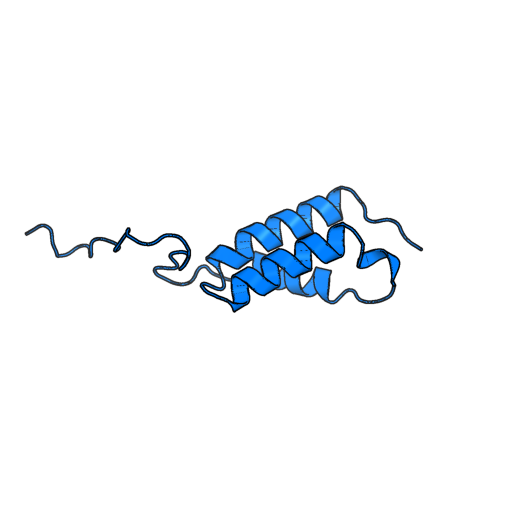368 1.00 61.09 71 TRP A N 1
ATOM 533 C CA . TRP A 1 71 ? 0.496 -7.277 16.915 1.00 61.09 71 TRP A CA 1
ATOM 534 C C . TRP A 1 71 ? 0.843 -6.447 18.167 1.00 61.09 71 TRP A C 1
ATOM 536 O O . TRP A 1 71 ? 1.895 -6.676 18.760 1.00 61.09 71 TRP A O 1
ATOM 546 N N . ALA A 1 72 ? -0.013 -5.504 18.585 1.00 50.50 72 ALA A N 1
ATOM 547 C CA . ALA A 1 72 ? 0.123 -4.726 19.818 1.00 50.50 72 ALA A CA 1
ATOM 548 C C . ALA A 1 72 ? -0.866 -5.239 20.889 1.00 50.50 72 ALA A C 1
ATOM 550 O O . ALA A 1 72 ? -1.898 -4.606 21.141 1.00 50.50 72 ALA A O 1
ATOM 551 N N . PRO A 1 73 ? -0.597 -6.388 21.536 1.00 43.72 73 PRO A N 1
ATOM 552 C CA . PRO A 1 73 ? -1.458 -6.880 22.599 1.00 43.72 73 PRO A CA 1
ATOM 553 C C . PRO A 1 73 ? -1.414 -5.907 23.786 1.00 43.72 73 PRO A C 1
ATOM 555 O O . PRO A 1 73 ? -0.358 -5.677 24.370 1.00 43.72 73 PRO A O 1
ATOM 558 N N . GLY A 1 74 ? -2.567 -5.345 24.167 1.00 53.72 74 GLY A N 1
ATOM 559 C CA . GLY A 1 74 ? -2.755 -4.765 25.506 1.00 53.72 74 GLY A CA 1
ATOM 560 C C . GLY A 1 74 ? -3.316 -3.346 25.607 1.00 53.72 74 GLY A C 1
ATOM 561 O O . GLY A 1 74 ? -3.730 -2.959 26.695 1.00 53.72 74 GLY A O 1
ATOM 562 N N . LEU A 1 75 ? -3.422 -2.571 24.528 1.00 47.47 75 LEU A N 1
ATOM 563 C CA . LEU A 1 75 ? -4.084 -1.265 24.604 1.00 47.47 75 LEU A CA 1
ATOM 564 C C . LEU A 1 75 ? -5.553 -1.433 24.214 1.00 47.47 75 LEU A C 1
ATOM 566 O O . LEU A 1 75 ? -5.912 -1.339 23.049 1.00 47.47 75 LEU A O 1
ATOM 570 N N . ARG A 1 76 ? -6.446 -1.695 25.174 1.00 54.62 76 ARG A N 1
ATOM 571 C CA . ARG A 1 76 ? -7.879 -1.476 24.916 1.00 54.62 76 ARG A CA 1
ATOM 572 C C . ARG A 1 76 ? -8.104 0.038 24.843 1.00 54.62 76 ARG A C 1
ATOM 574 O O . ARG A 1 76 ? -7.660 0.734 25.754 1.00 54.62 76 ARG A O 1
ATOM 581 N N . PRO A 1 77 ? -8.766 0.580 23.807 1.00 52.88 77 PRO A N 1
ATOM 582 C CA . PRO A 1 77 ? -9.183 1.973 23.855 1.00 52.88 77 PRO A CA 1
ATOM 583 C C . PRO A 1 77 ? -10.168 2.133 25.021 1.00 52.88 77 PRO A C 1
ATOM 585 O O . PRO A 1 77 ? -11.207 1.472 25.042 1.00 52.88 77 PRO A O 1
ATOM 588 N N . VAL A 1 78 ? -9.825 2.983 25.994 1.00 57.28 78 VAL A N 1
ATOM 589 C CA . VAL A 1 78 ? -10.767 3.442 27.024 1.00 57.28 78 VAL A CA 1
ATOM 590 C C . VAL A 1 78 ? -11.948 4.067 26.291 1.00 57.28 78 VAL A C 1
ATOM 592 O O . VAL A 1 78 ? -11.774 5.014 25.518 1.00 57.28 78 VAL A O 1
ATOM 595 N N . ARG A 1 79 ? -13.148 3.505 26.473 1.00 58.19 79 ARG A N 1
ATOM 596 C CA . ARG A 1 79 ? -14.359 4.135 25.953 1.00 58.19 79 ARG A CA 1
ATOM 597 C C . ARG A 1 79 ? -14.570 5.420 26.739 1.00 58.19 79 ARG A C 1
ATOM 599 O O . ARG A 1 79 ? -14.425 5.435 27.956 1.00 58.19 79 ARG A O 1
ATOM 606 N N . ALA A 1 80 ? -14.967 6.484 26.047 1.00 51.62 80 ALA A N 1
ATOM 607 C CA . ALA A 1 80 ? -15.207 7.811 26.619 1.00 51.62 80 ALA A CA 1
ATOM 608 C C . ALA A 1 80 ? -16.361 7.878 27.657 1.00 51.62 80 ALA A C 1
ATOM 610 O O . ALA A 1 80 ? -16.838 8.964 27.957 1.00 51.62 80 ALA A O 1
ATOM 611 N N . GLY A 1 81 ? -16.817 6.739 28.191 1.00 52.16 81 GLY A N 1
ATOM 612 C CA . GLY A 1 81 ? -17.835 6.627 29.237 1.00 52.16 81 GLY A CA 1
ATOM 613 C C . GLY A 1 81 ? -17.402 5.830 30.474 1.00 52.16 81 GLY A C 1
ATOM 614 O O . GLY A 1 81 ? -18.202 5.714 31.390 1.00 52.16 81 GLY A O 1
ATOM 615 N N . ASP A 1 82 ? -16.170 5.307 30.531 1.00 52.41 82 ASP A N 1
ATOM 616 C CA . ASP A 1 82 ? -15.691 4.502 31.674 1.00 52.41 82 ASP A CA 1
ATOM 617 C C . ASP A 1 82 ? -15.040 5.353 32.792 1.00 52.41 82 ASP A C 1
ATOM 619 O O . ASP A 1 82 ? -14.493 4.812 33.749 1.00 52.41 82 ASP A O 1
ATOM 623 N N . ALA A 1 83 ? -15.077 6.686 32.675 1.00 54.97 83 ALA A N 1
ATOM 624 C CA . ALA A 1 83 ? -14.539 7.638 33.652 1.00 54.97 83 ALA A CA 1
ATOM 625 C C . ALA A 1 83 ? -15.662 8.391 34.393 1.00 54.97 83 ALA A C 1
ATOM 627 O O . ALA A 1 83 ? -15.673 9.624 34.410 1.00 54.97 83 ALA A O 1
ATOM 628 N N . ALA A 1 84 ? -16.621 7.645 34.947 1.00 51.00 84 ALA A N 1
ATOM 629 C CA . ALA A 1 84 ? -17.682 8.163 35.811 1.00 51.00 84 ALA A CA 1
ATOM 630 C C . ALA A 1 84 ? -17.577 7.559 37.214 1.00 51.00 84 ALA A C 1
ATOM 632 O O . ALA A 1 84 ? -17.349 6.331 37.303 1.00 51.00 84 ALA A O 1
#

pLDDT: mean 80.84, std 17.01, range [43.72, 97.69]

Secondary structure (DSSP, 8-state):
-PPPPHHHHHHHHHHHHHHHHHSTTHHHHHHHHHHHHHHHTGGGG---THHHHHHHHHHHSPPPTT---TTSTT-PPPPTTS--